Protein AF-A0A850BIS7-F1 (afdb_monomer_lite)

Foldseek 3Di:
DDDDDDDDDDDDDPDDPPDPPVPPPPPPLDFDDPVQVFVQVQVVQQQPQPCLCQQAVHRARGWDPWDWAFDPDDDSQWGKIWIWTFGHPDPDTFIKIFIWIWHWDFDADPVRDGPGIHTPDIATDGIDTPPRDHDHDDPPPPPPPD

Sequence (146 aa):
MRSVLLLGLLGLLPLSGCCRCAGSVPVMFKSPPEDVIREKVALELKTDKHVAT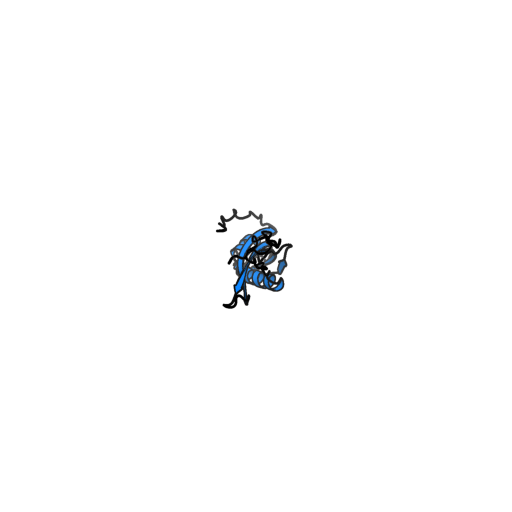TACGVDATGLQDVKVTIGEGDFGGVGTVKIEGKPIGAAKAVVCTAGVTYVLKAVTNDDGDIIDWKVKSLDLKEVSTPGVKFTPPPPSDLDFDD

Structure (mmCIF, N/CA/C/O backbone):
data_AF-A0A850BIS7-F1
#
_entry.id   AF-A0A850BIS7-F1
#
loop_
_atom_site.group_PDB
_atom_site.id
_atom_site.type_symbol
_atom_site.label_atom_id
_atom_site.label_alt_id
_atom_site.label_comp_id
_atom_site.label_asym_id
_atom_site.label_entity_id
_atom_site.label_seq_id
_atom_site.pdbx_PDB_ins_code
_atom_site.Cartn_x
_atom_site.Cartn_y
_atom_site.Cartn_z
_atom_site.occupancy
_atom_site.B_iso_or_equiv
_atom_site.auth_seq_id
_atom_site.auth_comp_id
_atom_site.auth_asym_id
_atom_site.auth_atom_id
_atom_site.pdbx_PDB_model_num
ATOM 1 N N . MET A 1 1 ? 44.586 32.434 -76.315 1.00 41.56 1 MET A N 1
ATOM 2 C CA . MET A 1 1 ? 44.443 33.213 -75.066 1.00 41.56 1 MET A CA 1
ATOM 3 C C . MET A 1 1 ? 42.961 33.516 -74.860 1.00 41.56 1 MET A C 1
ATOM 5 O O . MET A 1 1 ? 42.384 34.079 -75.774 1.00 41.56 1 MET A O 1
ATOM 9 N N . ARG A 1 2 ? 42.406 33.127 -73.693 1.00 40.22 2 ARG A N 1
ATOM 10 C CA . ARG A 1 2 ? 41.087 33.488 -73.099 1.00 40.22 2 ARG A CA 1
ATOM 11 C C . ARG A 1 2 ? 39.846 33.104 -73.937 1.00 40.22 2 ARG A C 1
ATOM 13 O O . ARG A 1 2 ? 39.524 33.788 -74.892 1.00 40.22 2 ARG A O 1
ATOM 20 N N . SER A 1 3 ? 39.193 31.953 -73.735 1.00 42.66 3 SER A N 1
ATOM 21 C CA . SER A 1 3 ? 38.307 31.562 -72.610 1.00 42.66 3 SER A CA 1
ATOM 22 C C . SER A 1 3 ? 37.394 32.679 -72.110 1.00 42.66 3 SER A C 1
ATOM 24 O O . SER A 1 3 ? 37.903 33.532 -71.395 1.00 42.66 3 SER A O 1
ATOM 26 N N . VAL A 1 4 ? 36.081 32.594 -72.389 1.00 46.31 4 VAL A N 1
ATOM 27 C CA . VAL A 1 4 ? 34.998 32.615 -71.377 1.00 46.31 4 VAL A CA 1
ATOM 28 C C . VAL A 1 4 ? 33.805 31.805 -71.914 1.00 46.31 4 VAL A C 1
ATOM 30 O O . VAL A 1 4 ? 33.265 32.097 -72.977 1.00 46.31 4 VAL A O 1
ATOM 33 N N . LEU A 1 5 ? 33.463 30.752 -71.168 1.00 44.53 5 LEU A N 1
ATOM 34 C CA . LEU A 1 5 ? 32.351 29.825 -71.362 1.00 44.53 5 LEU A CA 1
ATOM 35 C C . LEU A 1 5 ? 31.024 30.414 -70.858 1.00 44.53 5 LEU A C 1
ATOM 37 O O . LEU A 1 5 ? 31.007 31.223 -69.932 1.00 44.53 5 LEU A O 1
ATOM 41 N N . LEU A 1 6 ? 29.931 29.908 -71.436 1.00 45.84 6 LEU A N 1
ATOM 42 C CA . LEU A 1 6 ? 28.547 30.042 -70.981 1.00 45.84 6 LEU A CA 1
ATOM 43 C C . LEU A 1 6 ? 28.409 29.863 -69.455 1.00 45.84 6 LEU A C 1
ATOM 45 O O . LEU A 1 6 ? 28.747 28.803 -68.929 1.00 45.84 6 LEU A O 1
ATOM 49 N N . LEU A 1 7 ? 27.819 30.845 -68.766 1.00 49.44 7 LEU A N 1
ATOM 50 C CA . LEU A 1 7 ? 27.228 30.624 -67.445 1.00 49.44 7 LEU A CA 1
ATOM 51 C C . LEU A 1 7 ? 25.825 30.039 -67.625 1.00 49.44 7 LEU A C 1
ATOM 53 O O . LEU A 1 7 ? 24.878 30.738 -67.983 1.00 49.44 7 LEU A O 1
ATOM 57 N N . GLY A 1 8 ? 25.727 28.736 -67.379 1.00 46.34 8 GLY A N 1
ATOM 58 C CA . GLY A 1 8 ? 24.469 28.042 -67.168 1.00 46.34 8 GLY A CA 1
ATOM 59 C C . GLY A 1 8 ? 23.864 28.380 -65.804 1.00 46.34 8 GLY A C 1
ATOM 60 O O . GLY A 1 8 ? 24.565 28.465 -64.796 1.00 46.34 8 GLY A O 1
ATOM 61 N N . LEU A 1 9 ? 22.540 28.531 -65.792 1.00 51.34 9 LEU A N 1
ATOM 62 C CA . LEU A 1 9 ? 21.703 28.332 -64.615 1.00 51.34 9 LEU A CA 1
ATOM 63 C C . LEU A 1 9 ? 21.910 26.903 -64.090 1.00 51.34 9 LEU A C 1
ATOM 65 O O . LEU A 1 9 ? 21.586 25.955 -64.799 1.00 51.34 9 LEU A O 1
ATOM 69 N N . LEU A 1 10 ? 22.350 26.746 -62.841 1.00 48.31 10 LEU A N 1
ATOM 70 C CA . LEU A 1 10 ? 22.028 25.580 -62.016 1.00 48.31 10 LEU A CA 1
ATOM 71 C C . LEU A 1 10 ? 22.024 26.011 -60.544 1.00 48.31 10 LEU A C 1
ATOM 73 O O . LEU A 1 10 ? 22.890 26.763 -60.102 1.00 48.31 10 LEU A O 1
ATOM 77 N N . GLY A 1 11 ? 20.964 25.623 -59.841 1.00 48.09 11 GLY A N 1
ATOM 78 C CA . GLY A 1 11 ? 20.498 26.274 -58.627 1.00 48.09 11 GLY A CA 1
ATOM 79 C C . GLY A 1 11 ? 21.266 25.986 -57.343 1.00 48.09 11 GLY A C 1
ATOM 80 O O . GLY A 1 11 ? 22.141 25.133 -57.279 1.00 48.09 11 GLY A O 1
ATOM 81 N N . LEU A 1 12 ? 20.837 26.699 -56.303 1.00 50.81 12 LEU A N 1
ATOM 82 C CA . LEU A 1 12 ? 21.000 26.356 -54.893 1.00 50.81 12 LEU A CA 1
ATOM 83 C C . LEU A 1 12 ? 19.913 27.110 -54.111 1.00 50.81 12 LEU A C 1
ATOM 85 O O . LEU A 1 12 ? 20.081 28.256 -53.703 1.00 50.81 12 LEU A O 1
ATOM 89 N N . LEU A 1 13 ? 18.754 26.464 -53.968 1.00 51.28 13 LEU A N 1
ATOM 90 C CA . LEU A 1 13 ? 17.769 26.812 -52.945 1.00 51.28 13 LEU A CA 1
ATOM 91 C C . LEU A 1 13 ? 18.374 26.487 -51.566 1.00 51.28 13 LEU A C 1
ATOM 93 O O . LEU A 1 13 ? 18.854 25.365 -51.389 1.00 51.28 13 LEU A O 1
ATOM 97 N N . PRO A 1 14 ? 18.329 27.398 -50.577 1.00 48.50 14 PRO A N 1
ATOM 98 C CA . PRO A 1 14 ? 18.676 27.082 -49.197 1.00 48.50 14 PRO A CA 1
ATOM 99 C C . PRO A 1 14 ? 17.535 26.270 -48.572 1.00 48.50 14 PRO A C 1
ATOM 101 O O . PRO A 1 14 ? 16.641 26.801 -47.916 1.00 48.50 14 PRO A O 1
ATOM 104 N N . LEU A 1 15 ? 17.540 24.963 -48.817 1.00 49.50 15 LEU A N 1
ATOM 105 C CA . LEU A 1 15 ? 16.675 24.027 -48.115 1.00 49.50 15 LEU A CA 1
ATOM 106 C C . LEU A 1 15 ? 17.279 23.736 -46.737 1.00 49.50 15 LEU A C 1
ATOM 108 O O . LEU A 1 15 ? 18.286 23.049 -46.609 1.00 49.50 15 LEU A O 1
ATOM 112 N N . SER A 1 16 ? 16.605 24.272 -45.718 1.00 48.34 16 SER A N 1
ATOM 113 C CA . SER A 1 16 ? 16.268 23.552 -44.484 1.00 48.34 16 SER A CA 1
ATOM 114 C C . SER A 1 16 ? 17.413 22.813 -43.774 1.00 48.34 16 SER A C 1
ATOM 116 O O . SER A 1 16 ? 17.673 21.640 -44.029 1.00 48.34 16 SER A O 1
ATOM 118 N N . GLY A 1 17 ? 18.016 23.482 -42.789 1.00 43.38 17 GLY A N 1
ATOM 119 C CA . GLY A 1 17 ? 18.916 22.878 -41.803 1.00 43.38 17 GLY A CA 1
ATOM 120 C C . GLY A 1 17 ? 18.445 23.039 -40.353 1.00 43.38 17 GLY A C 1
ATOM 121 O O . GLY A 1 17 ? 19.256 22.939 -39.441 1.00 43.38 17 GLY A O 1
ATOM 122 N N . CYS A 1 18 ? 17.161 23.318 -40.113 1.00 55.66 18 CYS A N 1
ATOM 123 C CA . CYS A 1 18 ? 16.541 23.157 -38.798 1.00 55.66 18 CYS A CA 1
ATOM 124 C C . CYS A 1 18 ? 15.914 21.765 -38.759 1.00 55.66 18 CYS A C 1
ATOM 126 O O . CYS A 1 18 ? 14.916 21.560 -39.434 1.00 55.66 18 CYS A O 1
ATOM 128 N N . CYS A 1 19 ? 16.534 20.825 -38.046 1.00 46.66 19 CYS A N 1
ATOM 129 C CA . CYS A 1 19 ? 15.897 19.683 -37.366 1.00 46.66 19 CYS A CA 1
ATOM 130 C C . CYS A 1 19 ? 16.987 18.726 -36.870 1.00 46.66 19 CYS A C 1
ATOM 132 O O . CYS A 1 19 ? 17.023 17.545 -37.198 1.00 46.66 19 CYS A O 1
ATOM 134 N N . ARG A 1 20 ? 17.870 19.224 -36.000 1.00 41.41 20 ARG A N 1
ATOM 135 C CA . ARG A 1 20 ? 18.443 18.368 -34.958 1.00 41.41 20 ARG A CA 1
ATOM 136 C C . ARG A 1 20 ? 17.457 18.377 -33.788 1.00 41.41 20 ARG A C 1
ATOM 138 O O . ARG A 1 20 ? 17.761 18.850 -32.701 1.00 41.41 20 ARG A O 1
ATOM 145 N N . CYS A 1 21 ? 16.239 17.891 -34.036 1.00 48.28 21 CYS A N 1
ATOM 146 C CA . CYS A 1 21 ? 15.436 17.345 -32.955 1.00 48.28 21 CYS A CA 1
ATOM 147 C C . CYS A 1 21 ? 16.199 16.096 -32.536 1.00 48.28 21 CYS A C 1
ATOM 149 O O . CYS A 1 21 ? 16.113 15.057 -33.188 1.00 48.28 21 CYS A O 1
ATOM 151 N N . ALA A 1 22 ? 17.059 16.258 -31.528 1.00 47.94 22 ALA A N 1
ATOM 152 C CA . ALA A 1 22 ? 17.543 15.148 -30.737 1.00 47.94 22 ALA A CA 1
ATOM 153 C C . ALA A 1 22 ? 16.320 14.282 -30.463 1.00 47.94 22 ALA A C 1
ATOM 155 O O . ALA A 1 22 ? 15.328 14.790 -29.941 1.00 47.94 22 ALA A O 1
ATOM 156 N N . GLY A 1 23 ? 16.350 13.042 -30.952 1.00 41.62 23 GLY A N 1
ATOM 157 C CA . GLY A 1 23 ? 15.274 12.100 -30.734 1.00 41.62 23 GLY A CA 1
ATOM 158 C C . GLY A 1 23 ? 15.059 12.011 -29.237 1.00 41.62 23 GLY A C 1
ATOM 159 O O . GLY A 1 23 ? 15.846 11.384 -28.534 1.00 41.62 23 GLY A O 1
ATOM 160 N N . SER A 1 24 ? 14.024 12.690 -28.753 1.00 45.25 24 SER A N 1
ATOM 161 C CA . SER A 1 24 ? 13.418 12.406 -27.472 1.00 45.25 24 SER A CA 1
ATOM 162 C C . SER A 1 24 ? 12.880 10.998 -27.640 1.00 45.25 24 SER A C 1
ATOM 164 O O . SER A 1 24 ? 11.786 10.800 -28.165 1.00 45.25 24 SER A O 1
ATOM 166 N N . VAL A 1 25 ? 13.716 10.008 -27.326 1.00 44.75 25 VAL A N 1
ATOM 167 C CA . VAL A 1 25 ? 13.262 8.635 -27.158 1.00 44.75 25 VAL A CA 1
ATOM 168 C C . VAL A 1 25 ? 12.114 8.762 -26.164 1.00 44.75 25 VAL A C 1
ATOM 170 O O . VAL A 1 25 ? 12.348 9.300 -25.077 1.00 44.75 25 VAL A O 1
ATOM 173 N N . PRO A 1 26 ? 10.869 8.414 -26.531 1.00 42.84 26 PRO A N 1
ATOM 174 C CA . PRO A 1 26 ? 9.792 8.457 -25.569 1.00 42.84 26 PRO A CA 1
ATOM 175 C C . PRO A 1 26 ? 10.210 7.490 -24.472 1.00 42.84 26 PRO A C 1
ATOM 177 O O . PRO A 1 26 ? 10.295 6.283 -24.702 1.00 42.84 26 PRO A O 1
ATOM 180 N N . VAL A 1 27 ? 10.548 8.033 -23.304 1.00 45.56 27 VAL A N 1
ATOM 181 C CA . VAL A 1 27 ? 10.675 7.251 -22.086 1.00 45.56 27 VAL A CA 1
ATOM 182 C C . VAL A 1 27 ? 9.263 6.737 -21.854 1.00 45.56 27 VAL A C 1
ATOM 184 O O . VAL A 1 27 ? 8.418 7.424 -21.288 1.00 45.56 27 VAL A O 1
ATOM 187 N N . MET A 1 28 ? 8.948 5.577 -22.432 1.00 50.28 28 MET A N 1
ATOM 188 C CA . MET A 1 28 ? 7.746 4.848 -22.085 1.00 50.28 28 MET A CA 1
ATOM 189 C C . MET A 1 28 ? 7.935 4.500 -20.618 1.00 50.28 28 MET A C 1
ATOM 191 O O . MET A 1 28 ? 8.673 3.573 -20.288 1.00 50.28 28 MET A O 1
ATOM 195 N N . PHE A 1 29 ? 7.328 5.297 -19.742 1.00 60.03 29 PHE A N 1
ATOM 196 C CA . PHE A 1 29 ? 7.200 4.985 -18.331 1.00 60.03 29 PHE A CA 1
ATOM 197 C C . PHE A 1 29 ? 6.428 3.672 -18.248 1.00 60.03 29 PHE A C 1
ATOM 199 O O . PHE A 1 29 ? 5.202 3.629 -18.363 1.00 60.03 29 PHE A O 1
ATOM 206 N N . LYS A 1 30 ? 7.173 2.570 -18.177 1.00 74.69 30 LYS A N 1
ATOM 207 C CA . LYS A 1 30 ? 6.608 1.229 -18.154 1.00 74.69 30 LYS A CA 1
ATOM 208 C C . LYS A 1 30 ? 5.886 1.096 -16.825 1.00 74.69 30 LYS A C 1
ATOM 210 O O . LYS A 1 30 ? 6.530 1.108 -15.787 1.00 74.69 30 LYS A O 1
ATOM 215 N N . SER A 1 31 ? 4.561 1.058 -16.860 1.00 81.56 31 SER A N 1
ATOM 216 C CA . SER A 1 31 ? 3.762 0.963 -15.638 1.00 81.56 31 SER A CA 1
ATOM 217 C C . SER A 1 31 ? 3.879 -0.453 -15.057 1.00 81.56 31 SER A C 1
ATOM 219 O O . SER A 1 31 ? 4.017 -1.412 -15.831 1.00 81.56 31 SER A O 1
ATOM 221 N N . PRO A 1 32 ? 3.891 -0.608 -13.722 1.00 85.19 32 PRO A N 1
ATOM 222 C CA . PRO A 1 32 ? 3.930 -1.923 -13.104 1.00 85.19 32 PRO A CA 1
ATOM 223 C C . PRO A 1 32 ? 2.672 -2.723 -13.475 1.00 85.19 32 PRO A C 1
ATOM 225 O O . PRO A 1 32 ? 1.580 -2.156 -13.543 1.00 85.19 32 PRO A O 1
ATOM 228 N N . PRO A 1 33 ? 2.794 -4.041 -13.698 1.00 90.19 33 PRO A N 1
ATOM 229 C CA . PRO A 1 33 ? 1.635 -4.912 -13.840 1.00 90.19 33 PRO A CA 1
ATOM 230 C C . PRO A 1 33 ? 0.718 -4.855 -12.606 1.00 90.19 33 PRO A C 1
ATOM 232 O O . PRO A 1 33 ? 1.185 -4.710 -11.474 1.00 90.19 33 PRO A O 1
ATOM 235 N N . GLU A 1 34 ? -0.593 -5.002 -12.805 1.00 90.88 34 GLU A N 1
ATOM 236 C CA . GLU A 1 34 ? -1.577 -4.936 -11.715 1.00 90.88 34 GLU A CA 1
ATOM 237 C C . GLU A 1 34 ? -1.352 -5.979 -10.613 1.00 90.88 34 GLU A C 1
ATOM 239 O O . GLU A 1 34 ? -1.576 -5.710 -9.432 1.00 90.88 34 GLU A O 1
ATOM 244 N N . ASP A 1 35 ? -0.935 -7.184 -10.980 1.00 90.88 35 ASP A N 1
ATOM 245 C CA . ASP A 1 35 ? -0.592 -8.2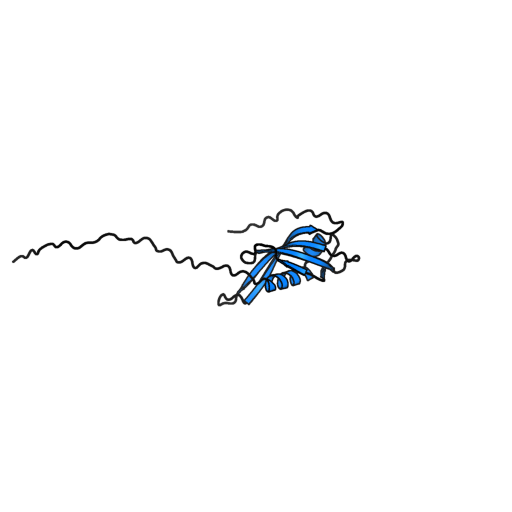51 -10.044 1.00 90.88 35 ASP A CA 1
ATOM 246 C C . ASP A 1 35 ? 0.581 -7.849 -9.143 1.00 90.88 35 ASP A C 1
ATOM 248 O O . ASP A 1 35 ? 0.498 -8.025 -7.926 1.00 90.88 35 ASP A O 1
ATOM 252 N N . VAL A 1 36 ? 1.599 -7.195 -9.711 1.00 92.06 36 VAL A N 1
ATOM 253 C CA . VAL A 1 36 ? 2.739 -6.655 -8.958 1.00 92.06 36 VAL A CA 1
ATOM 254 C C . VAL A 1 36 ? 2.287 -5.554 -8.002 1.00 92.06 36 VAL A C 1
ATOM 256 O O . VAL A 1 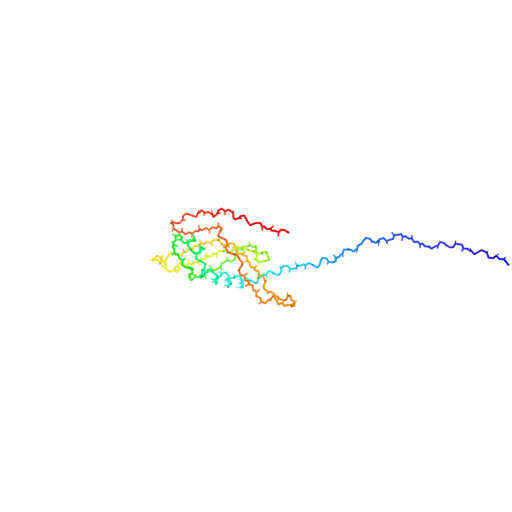36 ? 2.696 -5.554 -6.841 1.00 92.06 36 VAL A O 1
ATOM 259 N N . ILE A 1 37 ? 1.412 -4.641 -8.441 1.00 91.31 37 ILE A N 1
ATOM 260 C CA . ILE A 1 37 ? 0.856 -3.595 -7.567 1.00 91.31 37 ILE A CA 1
ATOM 261 C C . ILE A 1 37 ? 0.155 -4.237 -6.366 1.00 91.31 37 ILE A C 1
ATOM 263 O O . ILE A 1 37 ? 0.458 -3.903 -5.218 1.00 91.31 37 ILE A O 1
ATOM 267 N N . ARG A 1 38 ? -0.758 -5.187 -6.612 1.00 92.81 38 ARG A N 1
ATOM 268 C CA . ARG A 1 38 ? -1.515 -5.863 -5.546 1.00 92.81 38 ARG A CA 1
ATOM 269 C C . ARG A 1 38 ? -0.589 -6.585 -4.583 1.00 92.81 38 ARG A C 1
ATOM 271 O O . ARG A 1 38 ? -0.769 -6.447 -3.376 1.00 92.81 38 ARG A O 1
ATOM 278 N N . GLU A 1 39 ? 0.378 -7.335 -5.101 1.00 94.00 39 GLU A N 1
ATOM 279 C CA . GLU A 1 39 ? 1.324 -8.091 -4.287 1.00 94.00 39 GLU A CA 1
ATOM 280 C C . GLU A 1 39 ? 2.153 -7.161 -3.401 1.00 94.00 39 GLU A C 1
ATOM 282 O O . GLU A 1 39 ? 2.144 -7.316 -2.179 1.00 94.00 39 GLU A O 1
ATOM 287 N N . LYS A 1 40 ? 2.831 -6.174 -3.998 1.00 94.06 40 LYS A N 1
ATOM 288 C CA . LYS A 1 40 ? 3.760 -5.287 -3.287 1.00 94.06 40 LYS A CA 1
ATOM 289 C C . LYS A 1 40 ? 3.044 -4.428 -2.255 1.00 94.06 40 LYS A C 1
ATOM 291 O O . LYS A 1 40 ? 3.497 -4.347 -1.115 1.00 94.06 40 LYS A O 1
ATOM 296 N N . VAL A 1 41 ? 1.901 -3.849 -2.618 1.00 92.94 41 VAL A N 1
ATOM 297 C CA . VAL A 1 41 ? 1.112 -3.031 -1.691 1.00 92.94 41 VAL A CA 1
ATOM 298 C C . VAL A 1 41 ? 0.543 -3.887 -0.557 1.00 92.94 41 VAL A C 1
ATOM 300 O O . VAL A 1 41 ? 0.625 -3.491 0.603 1.00 92.94 41 VAL A O 1
ATOM 303 N N . ALA A 1 42 ? 0.021 -5.085 -0.843 1.00 93.56 42 ALA A N 1
ATOM 304 C CA . ALA A 1 42 ? -0.485 -5.970 0.207 1.00 93.56 42 ALA A CA 1
ATOM 305 C C . ALA A 1 42 ? 0.617 -6.439 1.167 1.00 93.56 42 ALA A C 1
ATOM 307 O O . ALA A 1 42 ? 0.352 -6.602 2.358 1.00 93.56 42 ALA A O 1
ATOM 308 N N . LEU A 1 43 ? 1.830 -6.684 0.663 1.00 93.44 43 LEU A N 1
ATOM 309 C CA . LEU A 1 43 ? 2.981 -7.072 1.478 1.00 93.44 43 LEU A CA 1
ATOM 310 C C . LEU A 1 43 ? 3.377 -5.962 2.448 1.00 93.44 43 LEU A C 1
ATOM 312 O O . LEU A 1 43 ? 3.522 -6.234 3.637 1.00 93.44 43 LEU A O 1
ATOM 316 N N . GLU A 1 44 ? 3.471 -4.729 1.961 1.00 93.25 44 GLU A N 1
ATOM 317 C CA . GLU A 1 44 ? 3.852 -3.576 2.777 1.00 93.25 44 GLU A CA 1
ATOM 318 C C . GLU A 1 44 ? 2.805 -3.282 3.869 1.00 93.25 44 GLU A C 1
ATOM 320 O O . GLU A 1 44 ? 3.134 -3.088 5.040 1.00 93.25 44 GLU A O 1
ATOM 325 N N . LEU A 1 45 ? 1.512 -3.375 3.535 1.00 92.06 45 LEU A N 1
ATOM 326 C CA . LEU A 1 45 ? 0.406 -3.138 4.476 1.00 92.06 45 LEU A CA 1
ATOM 327 C C . LEU A 1 45 ? 0.324 -4.151 5.628 1.00 92.06 45 LEU A C 1
ATOM 329 O O . LEU A 1 45 ? -0.311 -3.876 6.650 1.00 92.06 45 LEU A O 1
ATOM 333 N N . LYS A 1 46 ? 0.957 -5.322 5.498 1.00 91.56 46 LYS A N 1
ATOM 334 C CA . LYS A 1 46 ? 1.050 -6.292 6.603 1.00 91.56 46 LYS A CA 1
ATOM 335 C C . LYS A 1 46 ? 1.950 -5.810 7.732 1.00 91.56 46 LYS A C 1
ATOM 337 O O . LYS A 1 46 ? 1.818 -6.307 8.848 1.00 91.56 46 LYS A O 1
ATOM 342 N N . THR A 1 47 ? 2.848 -4.873 7.449 1.00 90.56 47 THR A N 1
ATOM 343 C CA . THR A 1 47 ? 3.822 -4.339 8.408 1.00 90.56 47 THR A CA 1
ATOM 344 C C . THR A 1 47 ? 3.693 -2.835 8.625 1.00 90.56 47 THR A C 1
ATOM 346 O O . THR A 1 47 ? 4.265 -2.312 9.580 1.00 90.56 47 THR A O 1
ATOM 349 N N . ASP A 1 48 ? 2.931 -2.130 7.784 1.00 89.94 48 ASP A N 1
ATOM 350 C CA . ASP A 1 48 ? 2.704 -0.695 7.930 1.00 89.94 48 ASP A CA 1
ATOM 351 C C . ASP A 1 48 ? 1.777 -0.384 9.118 1.00 89.94 48 ASP A C 1
ATOM 353 O O . ASP A 1 48 ? 0.543 -0.364 9.028 1.00 89.94 48 ASP A O 1
ATOM 357 N N . LYS A 1 49 ? 2.406 -0.116 10.264 1.00 88.25 49 LYS A N 1
ATOM 358 C CA . LYS A 1 49 ? 1.732 0.298 11.498 1.00 88.25 49 LYS A CA 1
ATOM 359 C C . LYS A 1 49 ? 0.966 1.613 11.332 1.00 88.25 49 LYS A C 1
ATOM 361 O O . LYS A 1 49 ? -0.101 1.762 11.933 1.00 88.25 49 LYS A O 1
ATOM 366 N N . HIS A 1 50 ? 1.489 2.570 10.566 1.00 86.62 50 HIS A N 1
ATOM 367 C CA . HIS A 1 50 ? 0.881 3.893 10.447 1.00 86.62 50 HIS A CA 1
ATOM 368 C C . HIS A 1 50 ? -0.445 3.817 9.693 1.00 86.62 50 HIS A C 1
ATOM 370 O O . HIS A 1 50 ? -1.472 4.284 10.199 1.00 86.62 50 HIS A O 1
ATOM 376 N N . VAL A 1 51 ? -0.442 3.161 8.534 1.00 85.50 51 VAL A N 1
ATOM 377 C CA . VAL A 1 51 ? -1.638 2.943 7.726 1.00 85.50 51 VAL A CA 1
ATOM 378 C C . VAL A 1 51 ? -2.636 2.083 8.488 1.00 85.50 51 VAL A C 1
ATOM 380 O O . VAL A 1 51 ? -3.801 2.459 8.578 1.00 85.50 51 VAL A O 1
ATOM 383 N N . ALA A 1 52 ? -2.197 0.983 9.108 1.00 86.31 52 ALA A N 1
ATOM 384 C CA . ALA A 1 52 ? -3.087 0.110 9.872 1.00 86.31 52 ALA A CA 1
ATOM 385 C C . ALA A 1 52 ? -3.761 0.837 11.046 1.00 86.31 52 ALA A C 1
ATOM 387 O O . ALA A 1 52 ? -4.980 0.760 11.206 1.00 86.31 52 ALA A O 1
ATOM 388 N N . THR A 1 53 ? -2.986 1.580 11.840 1.00 84.44 53 THR A N 1
ATOM 389 C CA . THR A 1 53 ? -3.501 2.302 13.012 1.00 84.44 53 THR A CA 1
ATOM 390 C C . THR A 1 5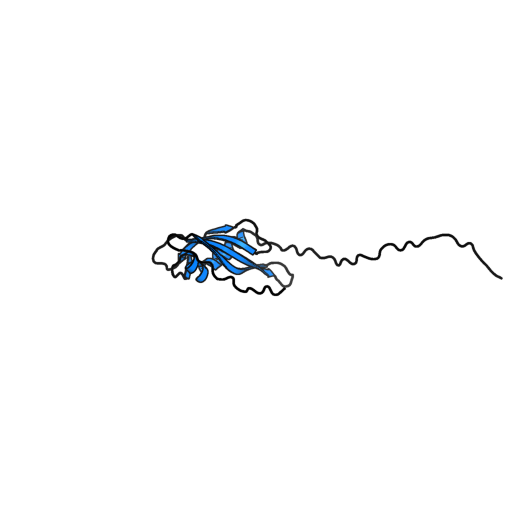3 ? -4.466 3.405 12.598 1.00 84.44 53 THR A C 1
ATOM 392 O O . THR A 1 53 ? -5.541 3.546 13.178 1.00 84.44 53 THR A O 1
ATOM 395 N N . THR A 1 54 ? -4.119 4.162 11.559 1.00 83.75 54 THR A N 1
ATOM 396 C CA . THR A 1 54 ? -4.941 5.278 11.079 1.00 83.75 54 THR A CA 1
ATOM 397 C C . THR A 1 54 ? -6.210 4.785 10.385 1.00 83.75 54 THR A C 1
ATOM 399 O O . THR A 1 54 ? -7.292 5.313 10.637 1.00 83.75 54 THR A O 1
ATOM 402 N N . ALA A 1 55 ? -6.109 3.738 9.559 1.00 83.94 55 ALA A N 1
ATOM 403 C CA . ALA A 1 55 ? -7.256 3.135 8.888 1.00 83.94 55 ALA A CA 1
ATOM 404 C C . ALA A 1 55 ? -8.230 2.505 9.887 1.00 83.94 55 ALA A C 1
ATOM 406 O O . ALA A 1 55 ? -9.442 2.603 9.717 1.00 83.94 55 ALA A O 1
ATOM 407 N N . CYS A 1 56 ? -7.725 1.865 10.939 1.00 83.38 56 CYS A N 1
ATOM 408 C CA . CYS A 1 56 ? -8.567 1.143 11.885 1.00 83.38 56 CYS A CA 1
ATOM 409 C C . CYS A 1 56 ? -8.943 1.933 13.143 1.00 83.38 56 CYS A C 1
ATOM 411 O O . CYS A 1 56 ? -9.817 1.490 13.888 1.00 83.38 56 CYS A O 1
ATOM 413 N N . GLY A 1 57 ? -8.304 3.077 13.403 1.00 80.38 57 GLY A N 1
ATOM 414 C CA . GLY A 1 57 ? -8.512 3.881 14.613 1.00 80.38 57 GLY A CA 1
ATOM 415 C C . GLY A 1 57 ? -8.125 3.172 15.917 1.00 80.38 57 GLY A C 1
ATOM 416 O O . GLY A 1 57 ? -8.582 3.566 16.988 1.00 80.38 57 GLY A O 1
ATOM 417 N N . VAL A 1 58 ? -7.318 2.112 15.837 1.00 82.69 58 VAL A N 1
ATOM 418 C CA . VAL A 1 58 ? -6.831 1.312 16.971 1.00 82.69 58 VAL A CA 1
ATOM 419 C C . VAL A 1 58 ? -5.351 1.026 16.773 1.00 82.69 58 VAL A C 1
ATOM 421 O O . VAL A 1 58 ? -4.922 0.871 15.635 1.00 82.69 58 VAL A O 1
ATOM 424 N N . ASP A 1 59 ? -4.575 0.938 17.857 1.00 85.31 59 ASP A N 1
ATOM 425 C CA . ASP A 1 59 ? -3.155 0.584 17.748 1.00 85.31 59 ASP A CA 1
ATOM 426 C C . ASP A 1 59 ? -3.021 -0.800 17.099 1.00 85.31 59 ASP A C 1
ATOM 428 O O . ASP A 1 59 ? -3.573 -1.790 17.588 1.00 85.31 59 ASP A O 1
ATOM 432 N N . ALA A 1 60 ? -2.337 -0.841 15.959 1.00 86.62 60 ALA A N 1
ATOM 433 C CA . ALA A 1 60 ? -2.177 -2.034 15.144 1.00 86.62 60 ALA A CA 1
ATOM 434 C C . ALA A 1 60 ? -0.757 -2.083 14.591 1.00 86.62 60 ALA A C 1
ATOM 436 O O . ALA A 1 60 ? -0.199 -1.065 14.189 1.00 86.62 60 ALA A O 1
ATOM 437 N N . THR A 1 61 ? -0.164 -3.271 14.533 1.00 90.25 61 THR A N 1
ATOM 438 C CA . THR A 1 61 ? 1.184 -3.443 13.960 1.00 90.25 61 THR A CA 1
ATOM 439 C C . THR A 1 61 ? 1.165 -3.687 12.451 1.00 90.25 61 THR A C 1
ATOM 441 O O . THR A 1 61 ? 2.223 -3.825 11.850 1.00 90.25 61 THR A O 1
ATOM 444 N N . GLY A 1 62 ? -0.023 -3.769 11.852 1.00 91.00 62 GLY A N 1
ATOM 445 C CA . GLY A 1 62 ? -0.235 -4.033 10.433 1.00 91.00 62 GLY A CA 1
ATOM 446 C C . GLY A 1 62 ? -1.647 -4.552 10.162 1.00 91.00 62 GLY A C 1
ATOM 447 O O . GLY A 1 62 ? -2.484 -4.601 11.072 1.00 91.00 62 GLY A O 1
ATOM 448 N N . LEU A 1 63 ? -1.910 -4.961 8.920 1.00 91.75 63 LEU A N 1
ATOM 449 C CA . LEU A 1 63 ? -3.184 -5.548 8.498 1.00 91.75 63 LEU A CA 1
ATOM 450 C C . LEU A 1 63 ? -3.040 -7.031 8.107 1.00 91.75 63 LEU A C 1
ATOM 452 O O . LEU A 1 63 ? -2.107 -7.424 7.415 1.00 91.75 63 LEU A O 1
ATOM 456 N N . GLN A 1 64 ? -4.002 -7.861 8.508 1.00 91.88 64 GLN A N 1
ATOM 457 C CA . GLN A 1 64 ? -4.197 -9.228 8.015 1.00 91.88 64 GLN A CA 1
ATOM 458 C C . GLN A 1 64 ? -5.403 -9.294 7.072 1.00 91.88 64 GLN A C 1
ATOM 460 O O . GLN A 1 64 ? -6.236 -8.386 7.051 1.00 91.88 64 GLN A O 1
ATOM 465 N N . ASP A 1 65 ? -5.519 -10.393 6.323 1.00 91.06 65 ASP A N 1
ATOM 466 C CA . ASP A 1 65 ? -6.588 -10.604 5.336 1.00 91.06 65 ASP A CA 1
ATOM 467 C C . ASP A 1 65 ? -6.678 -9.453 4.308 1.00 91.06 65 ASP A C 1
ATOM 469 O O . ASP A 1 65 ? -7.766 -9.075 3.881 1.00 91.06 65 ASP A O 1
ATOM 473 N N . VAL A 1 66 ? -5.522 -8.872 3.947 1.00 91.44 66 VAL A N 1
ATOM 474 C CA . VAL A 1 66 ? -5.434 -7.680 3.093 1.00 91.44 66 VAL A CA 1
ATOM 475 C C . VAL A 1 66 ? -5.926 -7.996 1.688 1.00 91.44 66 VAL A C 1
ATOM 477 O O . VAL A 1 66 ? -5.362 -8.838 0.987 1.00 91.44 66 VAL A O 1
ATOM 480 N N . LYS A 1 67 ? -6.945 -7.264 1.255 1.00 93.38 67 LYS A N 1
ATOM 481 C CA . LYS A 1 67 ? -7.464 -7.277 -0.105 1.00 93.38 67 LYS A CA 1
ATOM 482 C C . LYS A 1 67 ? -7.243 -5.910 -0.737 1.00 93.38 67 LYS A C 1
ATOM 484 O O . LYS A 1 67 ? -7.690 -4.896 -0.208 1.00 93.38 67 LYS A O 1
ATOM 489 N N . VAL A 1 68 ? -6.564 -5.906 -1.882 1.00 92.81 68 VAL A N 1
ATOM 490 C CA . VAL A 1 68 ? -6.195 -4.698 -2.631 1.00 92.81 68 VAL A CA 1
ATOM 491 C C . VAL A 1 68 ? -7.006 -4.630 -3.922 1.00 92.81 68 VAL A C 1
ATOM 493 O O . VAL A 1 68 ? -6.977 -5.549 -4.747 1.00 92.81 68 VAL A O 1
ATOM 496 N N . THR A 1 69 ? -7.727 -3.530 -4.101 1.00 93.38 69 THR A N 1
ATOM 497 C CA . THR A 1 69 ? -8.481 -3.218 -5.320 1.00 93.38 69 THR A CA 1
ATOM 498 C C . THR A 1 69 ? -7.868 -1.981 -5.958 1.00 93.38 69 THR A C 1
ATOM 500 O O . THR A 1 69 ? -7.847 -0.926 -5.336 1.00 93.38 69 THR A O 1
ATOM 503 N N . ILE A 1 70 ? -7.345 -2.114 -7.174 1.00 89.69 70 ILE A N 1
ATOM 504 C CA . ILE A 1 70 ? -6.724 -1.006 -7.908 1.00 89.69 70 ILE A CA 1
ATOM 505 C C . ILE A 1 70 ? -7.822 -0.064 -8.411 1.00 89.69 70 ILE A C 1
ATOM 507 O O . ILE A 1 70 ? -8.840 -0.527 -8.927 1.00 89.69 70 ILE A O 1
ATOM 511 N N . GLY A 1 71 ? -7.641 1.237 -8.184 1.00 83.75 71 GLY A N 1
ATOM 512 C CA . GLY A 1 71 ? -8.500 2.291 -8.715 1.00 83.75 71 GLY A CA 1
ATOM 513 C C . GLY A 1 71 ? -8.140 2.653 -10.156 1.00 83.75 71 GLY A C 1
ATOM 514 O O . GLY A 1 71 ? -7.138 2.201 -10.700 1.00 83.75 71 GLY A O 1
ATOM 515 N N . GLU A 1 72 ? -8.958 3.481 -10.793 1.00 78.50 72 GLU A N 1
ATOM 516 C CA . GLU A 1 72 ? -8.686 3.924 -12.161 1.00 78.50 72 GLU A CA 1
ATOM 517 C C . GLU A 1 72 ? -7.529 4.943 -12.188 1.00 78.50 72 GLU A C 1
ATOM 519 O O . GLU A 1 72 ? -7.515 5.887 -11.398 1.00 78.50 72 GLU A O 1
ATOM 524 N N . GLY A 1 73 ? -6.578 4.768 -13.115 1.00 69.12 73 GLY A N 1
ATOM 525 C CA . GLY A 1 73 ? -5.524 5.750 -13.404 1.00 69.12 73 GLY A CA 1
ATOM 526 C C . GLY A 1 73 ? -4.171 5.530 -12.713 1.00 69.12 73 GLY A C 1
ATOM 527 O O . GLY A 1 73 ? -3.700 6.428 -12.020 1.00 69.12 73 GLY A O 1
ATOM 528 N N . ASP A 1 74 ? -3.510 4.387 -12.947 1.00 72.81 74 ASP A N 1
ATOM 529 C CA . ASP A 1 74 ? -2.066 4.256 -12.674 1.00 72.81 74 ASP A CA 1
ATOM 530 C C . ASP A 1 74 ? -1.256 4.973 -13.759 1.00 72.81 74 ASP A C 1
ATOM 532 O O . ASP A 1 74 ? -1.461 4.748 -14.956 1.00 72.81 74 ASP A O 1
ATOM 536 N N . PHE A 1 75 ? -0.330 5.827 -13.333 1.00 76.75 75 PHE A N 1
ATOM 537 C CA . PHE A 1 75 ? 0.637 6.465 -14.215 1.00 76.75 75 PHE A CA 1
ATOM 538 C C . PHE A 1 75 ? 2.044 6.250 -13.673 1.00 76.75 75 PHE A C 1
ATOM 540 O O . PHE A 1 75 ? 2.456 6.876 -12.697 1.00 76.75 75 PHE A O 1
ATOM 547 N N . GLY A 1 76 ? 2.803 5.373 -14.334 1.00 78.00 76 GLY A N 1
ATOM 548 C CA . GLY A 1 76 ? 4.232 5.215 -14.062 1.00 78.00 76 GLY A CA 1
ATOM 549 C C . GLY A 1 76 ? 4.535 4.724 -12.645 1.00 78.00 76 GLY A C 1
ATOM 550 O O . GLY A 1 76 ? 5.562 5.103 -12.085 1.00 78.00 76 GLY A O 1
ATOM 551 N N . GLY A 1 77 ? 3.655 3.900 -12.067 1.00 84.31 77 GLY A N 1
ATOM 552 C CA . GLY A 1 77 ? 3.813 3.369 -10.713 1.00 84.31 77 GLY A CA 1
ATOM 553 C C . GLY A 1 77 ? 3.246 4.260 -9.612 1.00 84.31 77 GLY A C 1
ATOM 554 O O . GLY A 1 77 ? 3.433 3.945 -8.440 1.00 84.31 77 GLY A O 1
ATOM 555 N N . VAL A 1 78 ? 2.548 5.343 -9.950 1.00 87.88 78 VAL A N 1
ATOM 556 C CA . VAL A 1 78 ? 1.747 6.114 -8.995 1.00 87.88 78 VAL A CA 1
ATOM 557 C C . VAL A 1 78 ? 0.275 5.853 -9.268 1.00 87.88 78 VAL A C 1
ATOM 559 O O . VAL A 1 78 ? -0.189 6.019 -10.395 1.00 87.88 78 VAL A O 1
ATOM 562 N N . GLY A 1 79 ? -0.468 5.494 -8.227 1.00 90.44 79 GLY A N 1
ATOM 563 C CA . GLY A 1 79 ? -1.898 5.241 -8.344 1.00 90.44 79 GLY A CA 1
ATOM 564 C C . GLY A 1 79 ? -2.591 5.189 -6.992 1.00 90.44 79 GLY A C 1
ATOM 565 O O . GLY A 1 79 ? -1.992 5.437 -5.944 1.00 90.44 79 GLY A O 1
ATOM 566 N N . THR A 1 80 ? -3.877 4.860 -7.009 1.00 90.75 80 THR A N 1
ATOM 567 C CA . THR A 1 80 ? -4.678 4.689 -5.795 1.00 90.75 80 THR A CA 1
ATOM 568 C C . THR A 1 80 ? -5.220 3.272 -5.734 1.00 90.75 80 THR A C 1
ATOM 570 O O . THR A 1 80 ? -5.706 2.730 -6.724 1.00 90.75 80 THR A O 1
ATOM 573 N N . VAL A 1 81 ? -5.161 2.670 -4.552 1.00 92.06 81 VAL A N 1
ATOM 574 C CA . VAL A 1 81 ? -5.827 1.409 -4.242 1.00 92.06 81 VAL A CA 1
ATOM 575 C C . VAL A 1 81 ? -6.841 1.609 -3.130 1.00 92.06 81 VAL A C 1
ATOM 577 O O . VAL A 1 81 ? -6.638 2.386 -2.200 1.00 92.06 81 VAL A O 1
ATOM 580 N N . LYS A 1 82 ? -7.914 0.833 -3.182 1.00 92.50 82 LYS A N 1
ATOM 581 C CA . LYS A 1 82 ? -8.765 0.567 -2.032 1.00 92.50 82 LYS A CA 1
ATOM 582 C C . LYS A 1 82 ? -8.252 -0.679 -1.320 1.00 92.50 82 LYS A C 1
ATOM 584 O O . LYS A 1 82 ? -8.052 -1.721 -1.950 1.00 92.50 82 LYS A O 1
ATOM 589 N N . ILE A 1 83 ? -8.073 -0.575 -0.012 1.00 91.81 83 ILE A N 1
ATOM 590 C CA . ILE A 1 83 ? -7.593 -1.649 0.849 1.00 91.81 83 ILE A CA 1
ATOM 591 C C . ILE A 1 83 ? -8.690 -2.054 1.828 1.00 91.81 83 ILE A C 1
ATOM 593 O O . ILE A 1 83 ? -9.390 -1.210 2.388 1.00 91.81 83 ILE A O 1
ATOM 597 N N . GLU A 1 84 ? -8.843 -3.358 2.017 1.00 92.25 84 GLU A N 1
ATOM 598 C CA . GLU A 1 84 ? -9.724 -3.964 3.013 1.00 92.25 84 GLU A CA 1
ATOM 599 C C . GLU A 1 84 ? -8.865 -4.915 3.850 1.00 92.25 84 GLU A C 1
ATOM 601 O O . GLU A 1 84 ? -8.141 -5.736 3.290 1.00 92.25 84 GLU A O 1
ATOM 606 N N . GLY A 1 85 ? -8.897 -4.806 5.176 1.00 91.44 85 GLY A N 1
ATOM 607 C CA . GLY A 1 85 ? -8.070 -5.649 6.044 1.00 91.44 85 GLY A CA 1
ATOM 608 C C . GLY A 1 85 ? -8.492 -5.583 7.504 1.00 91.44 85 GLY A C 1
ATOM 609 O O . GLY A 1 85 ? -9.281 -4.724 7.894 1.00 91.44 85 GLY A O 1
ATOM 610 N N . LYS A 1 86 ? -7.985 -6.501 8.326 1.00 90.75 86 LYS A N 1
ATOM 611 C CA . LYS A 1 86 ? -8.210 -6.495 9.779 1.00 90.75 86 LYS A CA 1
ATOM 612 C C . LYS A 1 86 ? -6.929 -6.092 10.506 1.00 90.75 86 LYS A C 1
ATOM 614 O O . LYS A 1 86 ? -5.864 -6.567 10.123 1.00 90.75 86 LYS A O 1
ATOM 619 N N . PRO A 1 87 ? -7.004 -5.285 11.569 1.00 89.94 87 PRO A N 1
ATOM 620 C CA . PRO A 1 87 ? -5.824 -4.888 12.324 1.00 89.94 87 PRO A CA 1
ATOM 621 C C . PRO A 1 87 ? -5.216 -6.078 13.078 1.00 89.94 87 PRO A C 1
ATOM 623 O O . PRO A 1 87 ? -5.912 -6.796 13.798 1.00 89.94 87 PRO A O 1
ATOM 626 N N . ILE A 1 88 ? -3.906 -6.271 12.931 1.00 90.12 88 ILE A N 1
ATOM 627 C CA . ILE A 1 88 ? -3.138 -7.279 13.669 1.00 90.12 88 ILE A CA 1
ATOM 628 C C . ILE A 1 88 ? -2.900 -6.772 15.094 1.00 90.12 88 ILE A C 1
ATOM 630 O O . ILE A 1 88 ? -2.428 -5.652 15.292 1.00 90.12 88 ILE A O 1
ATOM 634 N N . GLY A 1 89 ? -3.216 -7.607 16.088 1.00 83.38 89 GLY A N 1
ATOM 635 C CA . GLY A 1 89 ? -3.019 -7.295 17.509 1.00 83.38 89 GLY A CA 1
ATOM 636 C C . GLY A 1 89 ? -4.152 -6.495 18.162 1.00 83.38 89 GLY A C 1
ATOM 637 O O . GLY A 1 89 ? -4.114 -6.266 19.369 1.00 83.38 89 GLY A O 1
ATOM 638 N N . ALA A 1 90 ? -5.191 -6.116 17.412 1.00 78.81 90 ALA A N 1
ATOM 639 C CA . ALA A 1 90 ? -6.346 -5.428 17.975 1.00 78.81 90 ALA A CA 1
ATOM 640 C C . ALA A 1 90 ? -7.300 -6.398 18.691 1.00 78.81 90 ALA A C 1
ATOM 642 O O . ALA A 1 90 ? -7.675 -7.444 18.162 1.00 78.81 90 ALA A O 1
ATOM 643 N N . ALA A 1 91 ? -7.777 -6.006 19.875 1.00 67.44 91 ALA A N 1
ATOM 644 C CA . ALA A 1 91 ? -8.712 -6.802 20.677 1.00 67.44 91 ALA A CA 1
ATOM 645 C C . ALA A 1 91 ? -10.116 -6.948 20.046 1.00 67.44 91 ALA A C 1
ATOM 647 O O . ALA A 1 91 ? -10.881 -7.829 20.436 1.00 67.44 91 ALA A O 1
ATOM 648 N N . LYS A 1 92 ? -10.474 -6.090 19.079 1.00 65.62 92 LYS A N 1
ATOM 649 C CA . LYS A 1 92 ? -11.721 -6.170 18.303 1.00 65.62 92 LYS A CA 1
ATOM 650 C C . LYS A 1 92 ? -11.397 -6.212 16.812 1.00 65.62 92 LYS A C 1
ATOM 652 O O . LYS A 1 92 ? -10.855 -5.258 16.266 1.00 65.62 92 LYS A O 1
ATOM 657 N N . ALA A 1 93 ? -11.762 -7.313 16.161 1.00 62.81 93 ALA A N 1
ATOM 658 C CA . ALA A 1 93 ? -11.553 -7.522 14.734 1.00 62.81 93 ALA A CA 1
ATOM 659 C C . ALA A 1 93 ? -12.689 -6.882 13.921 1.00 62.81 93 ALA A C 1
ATOM 661 O O . ALA A 1 93 ? -13.680 -7.537 13.600 1.00 62.81 93 ALA A O 1
ATOM 662 N N . VAL A 1 94 ? -12.553 -5.598 13.594 1.00 78.38 94 VAL A N 1
ATOM 663 C CA . VAL A 1 94 ? -13.393 -4.945 12.578 1.00 78.38 94 VAL A CA 1
ATOM 664 C C . VAL A 1 94 ? -12.598 -4.898 11.278 1.00 78.38 94 VAL A C 1
ATOM 666 O O . VAL A 1 94 ? -11.399 -4.632 11.294 1.00 78.38 94 VAL A O 1
ATOM 669 N N . VAL A 1 95 ? -13.251 -5.207 10.156 1.00 86.25 95 VAL A N 1
ATOM 670 C CA . VAL A 1 95 ? -12.650 -5.005 8.834 1.00 86.25 95 VAL A CA 1
ATOM 671 C C . VAL A 1 95 ? -12.619 -3.505 8.567 1.00 86.25 95 VAL A C 1
ATOM 673 O O . VAL A 1 95 ? -13.662 -2.851 8.559 1.00 86.25 95 VAL A O 1
ATOM 676 N N . CYS A 1 96 ? -11.423 -2.974 8.367 1.00 87.06 96 CYS A N 1
ATOM 677 C CA . CYS A 1 96 ? -11.179 -1.581 8.039 1.00 87.06 96 CYS A CA 1
ATOM 678 C C . CYS A 1 96 ? -11.108 -1.436 6.525 1.00 87.06 96 CYS A C 1
ATOM 680 O O . CYS A 1 96 ? -10.568 -2.308 5.839 1.00 87.06 96 CYS A O 1
ATOM 682 N N . THR A 1 97 ? -11.637 -0.328 6.018 1.00 89.56 97 THR A N 1
ATOM 683 C CA . THR A 1 97 ? -11.544 0.023 4.602 1.00 89.56 97 THR A CA 1
ATOM 684 C C . THR A 1 97 ? -10.856 1.371 4.468 1.00 89.56 97 THR A C 1
ATOM 686 O O . THR A 1 97 ? -11.231 2.318 5.157 1.00 89.56 97 THR A O 1
ATOM 689 N N . ALA A 1 98 ? -9.869 1.480 3.585 1.00 88.75 98 ALA A N 1
ATOM 690 C CA . ALA A 1 98 ? -9.191 2.745 3.325 1.00 88.75 98 ALA A CA 1
ATOM 691 C C . ALA A 1 98 ? -8.790 2.885 1.855 1.00 88.75 98 ALA A C 1
ATOM 693 O O . ALA A 1 98 ? -8.560 1.890 1.170 1.00 88.75 98 ALA A O 1
ATOM 694 N N . GLY A 1 99 ? -8.707 4.119 1.374 1.00 90.19 99 GLY A N 1
ATOM 695 C CA . GLY A 1 99 ? -8.086 4.461 0.101 1.00 90.19 99 GLY A CA 1
ATOM 696 C C . GLY A 1 99 ? -6.652 4.910 0.351 1.00 90.19 99 GLY A C 1
ATOM 697 O O . GLY A 1 99 ? -6.410 5.799 1.172 1.00 90.19 99 GLY A O 1
ATOM 698 N N . VAL A 1 100 ? -5.707 4.281 -0.338 1.00 90.19 100 VAL A N 1
ATOM 699 C CA . VAL A 1 100 ? -4.268 4.506 -0.193 1.00 90.19 100 VAL A CA 1
ATOM 700 C C . VAL A 1 100 ? -3.689 4.844 -1.558 1.00 90.19 100 VAL A C 1
ATOM 702 O O . VAL A 1 100 ? -3.843 4.085 -2.514 1.00 90.19 100 VAL A O 1
ATOM 705 N N . THR A 1 101 ? -3.017 5.982 -1.661 1.00 91.12 101 THR A N 1
ATOM 706 C CA . THR A 1 101 ? -2.138 6.281 -2.788 1.00 91.12 101 THR A CA 1
ATOM 707 C C . THR A 1 101 ? -0.840 5.511 -2.599 1.00 91.12 101 THR A C 1
ATOM 709 O O . THR A 1 101 ? -0.250 5.560 -1.525 1.00 91.12 101 THR A O 1
ATOM 712 N N . TYR A 1 102 ? -0.398 4.798 -3.627 1.00 90.25 102 TYR A N 1
ATOM 713 C CA . TYR A 1 102 ? 0.901 4.139 -3.631 1.00 90.25 102 TYR A CA 1
ATOM 714 C C . TYR A 1 102 ? 1.838 4.835 -4.607 1.00 90.25 102 TYR A C 1
ATOM 716 O O . TYR A 1 102 ? 1.417 5.361 -5.640 1.00 90.25 102 TYR A O 1
ATOM 724 N N . VAL A 1 103 ? 3.126 4.771 -4.289 1.00 91.88 103 VAL A N 1
ATOM 725 C CA . VAL A 1 103 ? 4.208 5.105 -5.212 1.00 91.88 103 VAL A CA 1
ATOM 726 C C . VAL A 1 103 ? 5.127 3.897 -5.306 1.00 91.88 103 VAL A C 1
ATOM 728 O O . VAL A 1 103 ? 5.750 3.508 -4.320 1.00 91.88 103 VAL A O 1
ATOM 731 N N . LEU A 1 104 ? 5.227 3.301 -6.487 1.00 91.06 104 LEU A N 1
ATOM 732 C CA . LEU A 1 104 ? 6.132 2.209 -6.816 1.00 91.06 104 LEU A CA 1
ATOM 733 C C . LEU A 1 104 ? 7.315 2.745 -7.617 1.00 91.06 104 LEU A C 1
ATOM 735 O O . LEU A 1 104 ? 7.158 3.503 -8.572 1.00 91.06 104 LEU A O 1
ATOM 739 N N . LYS A 1 105 ? 8.518 2.310 -7.248 1.00 90.19 105 LYS A N 1
ATOM 740 C CA . LYS A 1 105 ? 9.748 2.600 -7.980 1.00 90.19 105 LYS A CA 1
ATOM 741 C C . LYS A 1 105 ? 10.269 1.324 -8.629 1.00 90.19 105 LYS A C 1
ATOM 743 O O . LYS A 1 105 ? 10.444 0.312 -7.946 1.00 90.19 105 LYS A O 1
ATOM 748 N N . ALA A 1 106 ? 10.542 1.395 -9.929 1.00 90.00 106 ALA A N 1
ATOM 749 C CA . ALA A 1 106 ? 11.239 0.335 -10.641 1.00 90.00 106 ALA A CA 1
ATOM 750 C C . ALA A 1 106 ? 12.662 0.184 -10.086 1.00 90.00 106 ALA A C 1
ATOM 752 O O . ALA A 1 106 ? 13.385 1.166 -9.896 1.00 90.00 106 ALA A O 1
ATOM 753 N N . VAL A 1 107 ? 13.056 -1.055 -9.829 1.00 90.25 107 VAL A N 1
ATOM 754 C CA . VAL A 1 107 ? 14.435 -1.450 -9.563 1.00 90.25 107 VAL A CA 1
ATOM 755 C C . VAL A 1 107 ? 14.971 -2.037 -10.856 1.00 90.25 107 VAL A C 1
ATOM 757 O O . VAL A 1 107 ? 14.395 -2.992 -11.380 1.00 90.25 107 VAL A O 1
ATOM 760 N N . THR A 1 108 ? 16.051 -1.460 -11.372 1.00 91.00 108 THR A N 1
ATOM 761 C CA . THR A 1 108 ? 16.676 -1.890 -12.623 1.00 91.00 108 THR A CA 1
ATOM 762 C C . THR A 1 108 ? 18.026 -2.553 -12.372 1.00 91.00 108 THR A C 1
ATOM 764 O O . THR A 1 108 ? 18.681 -2.261 -11.368 1.00 91.00 108 THR A O 1
ATOM 767 N N . ASN A 1 10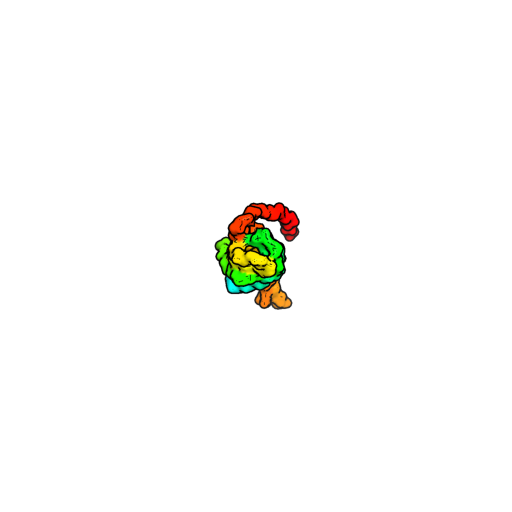9 ? 18.441 -3.445 -13.269 1.00 91.50 109 ASN A N 1
ATOM 768 C CA . ASN A 1 109 ? 19.826 -3.918 -13.345 1.00 91.50 109 ASN A CA 1
ATOM 769 C C . ASN A 1 109 ? 20.726 -2.880 -14.058 1.00 91.50 109 ASN A C 1
ATOM 771 O O . ASN A 1 109 ? 20.262 -1.804 -14.448 1.00 91.50 109 ASN A O 1
ATOM 775 N N . ASP A 1 110 ? 22.007 -3.216 -14.240 1.00 90.12 110 ASP A N 1
ATOM 776 C CA . ASP A 1 110 ? 22.991 -2.368 -14.935 1.00 90.12 110 ASP A CA 1
ATOM 777 C C . ASP A 1 110 ? 22.660 -2.155 -16.426 1.00 90.12 110 ASP A C 1
ATOM 779 O O . ASP A 1 110 ? 23.063 -1.151 -17.012 1.00 90.12 110 ASP A O 1
ATOM 783 N N . ASP A 1 111 ? 21.877 -3.060 -17.022 1.00 86.56 111 ASP A N 1
ATOM 784 C CA . ASP A 1 111 ? 21.404 -2.983 -18.410 1.00 86.56 111 ASP A CA 1
ATOM 785 C C . ASP A 1 111 ? 20.157 -2.088 -18.570 1.00 86.56 111 ASP A C 1
ATOM 787 O O . ASP A 1 111 ? 19.706 -1.826 -19.686 1.00 86.56 111 ASP A O 1
ATOM 791 N N . GLY A 1 112 ? 19.596 -1.590 -17.462 1.00 84.31 112 GLY A N 1
ATOM 792 C CA . GLY A 1 112 ? 18.382 -0.771 -17.447 1.00 84.31 112 GLY A CA 1
ATOM 793 C C . GLY A 1 112 ? 17.075 -1.569 -17.507 1.00 84.31 112 GLY A C 1
ATOM 794 O O . GLY A 1 112 ? 15.997 -0.972 -17.558 1.00 84.31 112 GLY A O 1
ATOM 795 N N . ASP A 1 113 ? 17.139 -2.899 -17.451 1.00 86.56 113 ASP A N 1
ATOM 796 C CA . ASP A 1 113 ? 15.966 -3.763 -17.377 1.00 86.56 113 ASP A CA 1
ATOM 797 C C . ASP A 1 113 ? 15.352 -3.729 -15.979 1.00 86.56 113 ASP A C 1
ATOM 799 O O . ASP A 1 113 ? 16.045 -3.840 -14.967 1.00 86.56 113 ASP A O 1
ATOM 803 N N . ILE A 1 114 ? 14.023 -3.620 -15.918 1.00 87.81 114 ILE A N 1
ATOM 804 C CA . ILE A 1 114 ? 13.273 -3.667 -14.659 1.00 87.81 114 ILE A CA 1
ATOM 805 C C . ILE A 1 114 ? 13.273 -5.102 -14.131 1.00 87.81 114 ILE A C 1
ATOM 807 O O . ILE A 1 114 ? 12.683 -5.992 -14.744 1.00 87.81 114 ILE A O 1
ATOM 811 N N . ILE A 1 115 ? 13.889 -5.300 -12.968 1.00 91.94 115 ILE A N 1
ATOM 812 C CA . ILE A 1 115 ? 13.986 -6.596 -12.286 1.00 91.94 115 ILE A CA 1
ATOM 813 C C . ILE A 1 115 ? 13.035 -6.713 -11.093 1.00 91.94 115 ILE A C 1
ATOM 815 O O . ILE A 1 115 ? 12.695 -7.824 -10.696 1.00 91.94 115 ILE A O 1
ATOM 819 N N . ASP A 1 116 ? 12.601 -5.590 -10.513 1.00 91.44 116 ASP A N 1
ATOM 820 C CA . ASP A 1 116 ? 11.639 -5.574 -9.410 1.00 91.44 116 ASP A CA 1
ATOM 821 C C . ASP A 1 116 ? 10.917 -4.220 -9.310 1.00 91.44 116 ASP A C 1
ATOM 823 O O . ASP A 1 116 ? 11.318 -3.227 -9.919 1.00 91.44 116 ASP A O 1
ATOM 827 N N . TRP A 1 117 ? 9.869 -4.171 -8.493 1.00 91.31 117 TRP A N 1
ATOM 828 C CA . TRP A 1 117 ? 9.176 -2.955 -8.086 1.00 91.31 117 TRP A CA 1
ATOM 829 C C . TRP A 1 117 ? 9.139 -2.864 -6.563 1.00 91.31 117 TRP A C 1
ATOM 831 O O . TRP A 1 117 ? 8.807 -3.834 -5.878 1.00 91.31 117 TRP A O 1
ATOM 841 N N . LYS A 1 118 ? 9.457 -1.688 -6.021 1.00 91.69 118 LYS A N 1
ATOM 842 C CA . LYS A 1 118 ? 9.429 -1.430 -4.576 1.00 91.69 118 LYS A CA 1
ATOM 843 C C . LYS A 1 118 ? 8.459 -0.317 -4.232 1.00 91.69 118 LYS A C 1
ATOM 845 O O . LYS A 1 118 ? 8.437 0.708 -4.910 1.00 91.69 118 LYS A O 1
ATOM 850 N N . VAL A 1 119 ? 7.705 -0.508 -3.153 1.00 91.69 119 VAL A N 1
ATOM 851 C CA . VAL A 1 119 ? 6.860 0.539 -2.572 1.00 91.69 119 VAL A CA 1
ATOM 852 C C . VAL A 1 119 ? 7.773 1.599 -1.962 1.00 91.69 119 VAL A C 1
ATOM 854 O O . VAL A 1 119 ? 8.618 1.296 -1.125 1.00 91.69 119 VAL A O 1
ATOM 857 N N . LYS A 1 120 ? 7.649 2.835 -2.442 1.00 91.38 120 LYS A N 1
ATOM 858 C CA . LYS A 1 120 ? 8.362 4.011 -1.933 1.00 91.38 120 LYS A CA 1
AT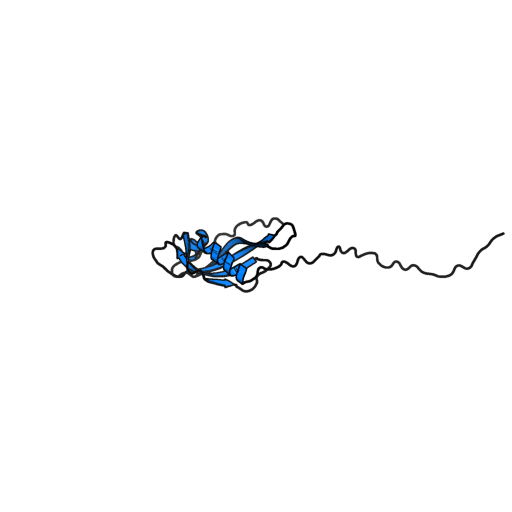OM 859 C C . LYS A 1 120 ? 7.530 4.730 -0.874 1.00 91.38 120 LYS A C 1
ATOM 861 O O . LYS A 1 120 ? 8.087 5.154 0.132 1.00 91.38 120 LYS A O 1
ATOM 866 N N . SER A 1 121 ? 6.226 4.873 -1.109 1.00 89.12 121 SER A N 1
ATOM 867 C CA . SER A 1 121 ? 5.288 5.440 -0.138 1.00 89.12 121 SER A CA 1
ATOM 868 C C . SER A 1 121 ? 3.906 4.804 -0.250 1.00 89.12 121 SER A C 1
ATOM 870 O O . SER A 1 121 ? 3.504 4.324 -1.318 1.00 89.12 121 SER A O 1
ATOM 872 N N . LEU A 1 122 ? 3.203 4.814 0.883 1.00 89.56 122 LEU A N 1
ATOM 873 C CA . LEU A 1 122 ? 1.784 4.524 1.019 1.00 89.56 122 LEU A CA 1
ATOM 874 C C . LEU A 1 122 ? 1.148 5.684 1.778 1.00 89.56 122 LEU A C 1
ATOM 876 O O . LEU A 1 122 ? 1.431 5.897 2.954 1.00 89.56 122 LEU A O 1
ATOM 880 N N . ASP A 1 123 ? 0.277 6.421 1.104 1.00 89.00 123 ASP A N 1
ATOM 881 C CA . ASP A 1 123 ? -0.323 7.638 1.631 1.00 89.00 123 ASP A CA 1
ATOM 882 C C . ASP A 1 123 ? -1.836 7.466 1.754 1.00 89.00 123 ASP A C 1
ATOM 884 O O . ASP A 1 123 ? -2.545 7.240 0.771 1.00 89.00 123 ASP A O 1
ATOM 888 N N . LEU A 1 124 ? -2.359 7.576 2.974 1.00 86.31 124 LEU A N 1
ATOM 889 C CA . LEU A 1 124 ? -3.793 7.471 3.235 1.00 86.31 124 LEU A CA 1
ATOM 890 C C . LEU A 1 124 ? -4.550 8.683 2.682 1.00 86.31 124 LEU A C 1
ATOM 892 O O . LEU A 1 124 ? -4.271 9.828 3.039 1.00 86.31 124 LEU A O 1
ATOM 896 N N . LYS A 1 125 ? -5.557 8.420 1.849 1.00 84.44 125 LYS A N 1
ATOM 897 C CA . LYS A 1 125 ? -6.440 9.439 1.262 1.00 84.44 125 LYS A CA 1
ATOM 898 C C . LYS A 1 125 ? -7.813 9.469 1.907 1.00 84.44 125 LYS A C 1
ATOM 900 O O . LYS A 1 125 ? -8.358 10.544 2.137 1.00 84.44 125 LYS A O 1
ATOM 905 N N . GLU A 1 126 ? -8.361 8.301 2.208 1.00 81.94 126 GLU A N 1
ATOM 906 C CA . GLU A 1 126 ? -9.682 8.165 2.812 1.00 81.94 126 GLU A CA 1
ATOM 907 C C . GLU A 1 126 ? -9.717 6.957 3.743 1.00 81.94 126 GLU A C 1
ATOM 909 O O . GLU A 1 126 ? -9.041 5.956 3.509 1.00 81.94 126 GLU A O 1
ATOM 914 N N . VAL A 1 127 ? -10.523 7.036 4.800 1.00 81.94 127 VAL A N 1
ATOM 915 C CA . VAL A 1 127 ? -10.766 5.918 5.712 1.00 81.94 127 VAL A CA 1
ATOM 916 C C . VAL A 1 127 ? -12.263 5.795 5.940 1.00 81.94 127 VAL A C 1
ATOM 918 O O . VAL A 1 127 ? -12.941 6.762 6.288 1.00 81.94 127 VAL A O 1
ATOM 921 N N . SER A 1 128 ? -12.766 4.580 5.762 1.00 76.50 128 SER A N 1
ATOM 922 C CA . SER A 1 128 ? -14.140 4.187 6.031 1.00 76.50 128 SER A CA 1
ATOM 923 C C . SER A 1 128 ? -14.119 3.003 6.996 1.00 76.50 128 SER A C 1
ATOM 925 O O . SER A 1 128 ? -14.167 1.838 6.602 1.00 76.50 128 SER A O 1
ATOM 927 N N . THR A 1 129 ? -14.005 3.315 8.288 1.00 74.88 129 THR A N 1
ATOM 928 C CA . THR A 1 129 ? -14.060 2.327 9.371 1.00 74.88 129 THR A CA 1
ATOM 929 C C . THR A 1 129 ? -15.144 2.739 10.367 1.00 74.88 129 THR A C 1
ATOM 931 O O . THR A 1 129 ? -15.151 3.889 10.817 1.00 74.88 129 THR A O 1
ATOM 934 N N . PRO A 1 130 ? -16.084 1.842 10.729 1.00 71.00 130 PRO A N 1
ATOM 935 C CA . PRO A 1 130 ? -17.149 2.165 11.672 1.00 71.00 130 PRO A CA 1
ATOM 936 C C . PRO A 1 130 ? -16.606 2.715 12.996 1.00 71.00 130 PRO A C 1
ATOM 938 O O . PRO A 1 130 ? -15.794 2.076 13.659 1.00 71.00 130 PRO A O 1
ATOM 941 N N . GLY A 1 131 ? -17.078 3.899 13.392 1.00 68.62 131 GLY A N 1
ATOM 942 C CA . GLY A 1 131 ? -16.683 4.549 14.646 1.00 68.62 131 GLY A CA 1
ATOM 943 C C . GLY A 1 131 ? -15.382 5.359 14.586 1.00 68.62 131 GLY A C 1
ATOM 944 O O . GLY A 1 131 ? -15.034 5.984 15.585 1.00 68.62 131 GLY A O 1
ATOM 945 N N . VAL A 1 132 ? -14.698 5.411 13.439 1.00 68.69 132 VAL A N 1
ATOM 946 C CA . VAL A 1 132 ? -13.472 6.199 13.249 1.00 68.69 132 VAL A CA 1
ATOM 947 C C . VAL A 1 132 ? -13.772 7.382 12.335 1.00 68.69 132 VAL A C 1
ATOM 949 O O . VAL A 1 132 ? -14.133 7.208 11.173 1.00 68.69 132 VAL A O 1
ATOM 952 N N . LYS A 1 133 ? -13.624 8.607 12.849 1.00 69.88 133 LYS A N 1
ATOM 953 C CA . LYS A 1 133 ? -13.696 9.816 12.021 1.00 69.88 133 LYS A CA 1
ATOM 954 C C . LYS A 1 133 ? -12.310 10.102 11.454 1.00 69.88 133 LYS A C 1
ATOM 956 O O . LYS A 1 133 ? -11.415 10.506 12.192 1.00 69.88 133 LYS A O 1
ATOM 961 N N . PHE A 1 134 ? -12.144 9.905 10.151 1.00 71.50 134 PHE A N 1
ATOM 962 C CA . PHE A 1 134 ? -10.897 10.238 9.475 1.00 71.50 134 PHE A CA 1
ATOM 963 C C . PHE A 1 134 ? -10.670 11.747 9.472 1.00 71.50 134 PHE A C 1
ATOM 965 O O . PHE A 1 134 ? -11.558 12.516 9.099 1.00 71.50 134 PHE A O 1
ATOM 972 N N . THR A 1 135 ? -9.470 12.155 9.865 1.00 69.75 135 THR A N 1
ATOM 973 C CA . THR A 1 135 ? -8.952 13.492 9.583 1.00 69.75 135 THR A CA 1
ATOM 974 C C . THR A 1 135 ? -7.707 13.287 8.734 1.00 69.75 135 THR A C 1
ATOM 976 O O . THR A 1 135 ? -6.786 12.627 9.220 1.00 69.75 135 THR A O 1
ATOM 979 N N . PRO A 1 136 ? -7.680 13.763 7.478 1.00 65.94 136 PRO A N 1
ATOM 980 C CA . PRO A 1 136 ? -6.510 13.591 6.636 1.00 65.94 136 PRO A CA 1
ATOM 981 C C . PRO A 1 136 ? -5.289 14.233 7.304 1.00 65.94 136 PRO A C 1
ATOM 983 O O . PRO A 1 136 ? -5.433 15.294 7.928 1.00 65.94 136 PRO A O 1
ATOM 986 N N . PRO A 1 137 ? -4.104 13.605 7.209 1.00 61.91 137 PRO A N 1
ATOM 987 C CA . PRO A 1 137 ? -2.880 14.247 7.658 1.00 61.91 137 PRO A CA 1
ATOM 988 C C . PRO A 1 137 ? -2.698 15.571 6.897 1.00 61.91 137 PRO A C 1
ATOM 990 O O . PRO A 1 137 ? -3.150 15.683 5.750 1.00 61.91 137 PRO A O 1
ATOM 993 N N . PRO A 1 138 ? -2.074 16.590 7.517 1.00 59.97 138 PRO A N 1
ATOM 994 C CA . PRO A 1 138 ? -1.702 17.791 6.783 1.00 59.97 138 PRO A CA 1
ATOM 995 C C . PRO A 1 138 ? -0.867 17.377 5.562 1.00 59.97 138 PRO A C 1
ATOM 997 O O . PRO A 1 138 ? -0.109 16.407 5.667 1.00 59.97 138 PRO A O 1
ATOM 1000 N N . PRO A 1 139 ? -1.029 18.047 4.406 1.00 55.19 139 PRO A N 1
ATOM 1001 C CA . PRO A 1 139 ? -0.229 17.734 3.232 1.00 55.19 139 PRO A CA 1
ATOM 1002 C C . PRO A 1 139 ? 1.242 17.787 3.637 1.00 55.19 139 PRO A C 1
ATOM 1004 O O . PRO A 1 139 ? 1.705 18.791 4.170 1.00 55.19 139 PRO A O 1
ATOM 1007 N N . SER A 1 140 ? 1.947 16.673 3.464 1.00 53.06 140 SER A N 1
ATOM 1008 C CA . SER A 1 140 ? 3.393 16.648 3.610 1.00 53.06 140 SER A CA 1
ATOM 1009 C C . SER A 1 140 ? 3.969 17.572 2.546 1.00 53.06 140 SER A C 1
ATOM 1011 O O . SER A 1 140 ? 3.638 17.392 1.370 1.00 53.06 140 SER A O 1
ATOM 1013 N N . ASP A 1 141 ? 4.802 18.529 2.959 1.00 48.06 141 ASP A N 1
ATOM 1014 C CA . ASP A 1 141 ? 5.657 19.339 2.088 1.00 48.06 141 ASP A CA 1
ATOM 1015 C C . ASP A 1 141 ? 6.643 18.395 1.376 1.00 48.06 141 ASP A C 1
ATOM 1017 O O . ASP A 1 141 ? 7.803 18.244 1.750 1.00 48.06 141 ASP A O 1
ATOM 1021 N N . LEU A 1 142 ? 6.140 17.622 0.417 1.00 46.94 142 LEU A N 1
ATOM 1022 C CA . LEU A 1 142 ? 6.957 16.856 -0.501 1.00 46.94 142 LEU A CA 1
ATOM 1023 C C . LEU A 1 142 ? 7.389 17.846 -1.567 1.00 46.94 142 LEU A C 1
ATOM 1025 O O . LEU A 1 142 ? 6.689 18.046 -2.561 1.00 46.94 142 LEU A O 1
ATOM 1029 N N . ASP A 1 143 ? 8.532 18.476 -1.314 1.00 44.03 143 ASP A N 1
ATOM 1030 C CA . ASP A 1 143 ? 9.341 19.090 -2.352 1.00 44.03 143 ASP A CA 1
ATOM 1031 C C . ASP A 1 143 ? 9.654 17.991 -3.376 1.00 44.03 143 ASP A C 1
ATOM 1033 O O . ASP A 1 143 ? 10.482 17.099 -3.170 1.00 44.03 143 ASP A O 1
ATOM 1037 N N . PHE A 1 144 ? 8.896 17.988 -4.469 1.00 46.38 144 PHE A N 1
ATOM 1038 C CA . PHE A 1 144 ? 9.330 17.337 -5.690 1.00 46.38 144 PHE A CA 1
ATOM 1039 C C . PHE A 1 144 ? 10.438 18.235 -6.238 1.00 46.38 144 PHE A C 1
ATOM 1041 O O . PHE A 1 144 ? 10.143 19.214 -6.916 1.00 46.38 144 PHE A O 1
ATOM 1048 N N . ASP A 1 145 ? 11.690 17.962 -5.862 1.00 47.31 145 ASP A N 1
ATOM 1049 C CA . ASP A 1 145 ? 12.846 18.544 -6.546 1.00 47.31 145 ASP A CA 1
ATOM 1050 C C . ASP A 1 145 ? 12.742 18.169 -8.039 1.00 47.31 145 ASP A C 1
ATOM 1052 O O . ASP A 1 145 ? 12.901 16.998 -8.402 1.00 47.31 145 ASP A O 1
ATOM 1056 N N . ASP A 1 146 ? 12.376 19.166 -8.853 1.00 44.16 146 ASP A N 1
ATOM 1057 C CA . ASP A 1 146 ? 12.383 19.181 -10.327 1.00 44.16 146 ASP A CA 1
ATOM 1058 C C . ASP A 1 146 ? 13.816 19.044 -10.883 1.00 44.16 146 ASP A C 1
ATOM 1060 O O . ASP A 1 146 ? 14.733 19.735 -10.372 1.00 44.16 146 ASP A O 1
#

pLDDT: mean 75.86, std 18.21, range [40.22, 94.06]

Secondary structure (DSSP, 8-state):
------------------------------PPPHHHHHHHHHHHHTT-HHHHHHHHTS--S-EEEEEEEEPS--BTTEEEEEEEEEETT-SS-PPEEEEEEEEEEEEE-TTS-EEEEEEEEEEEEEEEBTTB---PPPPP------

Radius of gyration: 28.26 Å; chains: 1; bounding box: 62×44×96 Å